Protein AF-A0A961GP15-F1 (afdb_monomer_lite)

Structure (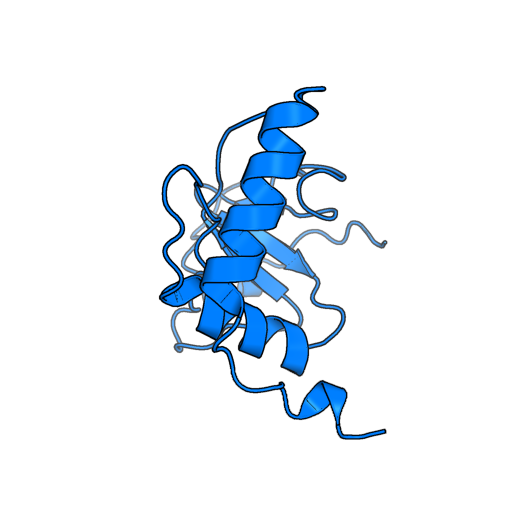mmCIF, N/CA/C/O backbone):
data_AF-A0A961GP15-F1
#
_entry.id   AF-A0A961GP15-F1
#
loop_
_atom_site.group_PDB
_atom_site.id
_atom_site.type_symbol
_atom_site.label_atom_id
_atom_site.label_alt_id
_atom_site.label_comp_id
_atom_site.label_asym_id
_atom_site.label_entity_id
_atom_site.label_seq_id
_atom_site.pdbx_PDB_ins_code
_atom_site.Cartn_x
_atom_site.Cartn_y
_atom_site.Cartn_z
_atom_site.occupancy
_atom_site.B_iso_or_equiv
_atom_site.auth_seq_id
_atom_site.auth_comp_id
_atom_site.auth_asym_id
_atom_site.auth_atom_id
_atom_site.pdbx_PDB_model_num
ATOM 1 N N . MET A 1 1 ? 8.373 15.162 -6.135 1.00 50.81 1 MET A N 1
ATOM 2 C CA . MET A 1 1 ? 9.051 13.870 -5.900 1.00 50.81 1 MET A CA 1
ATOM 3 C C . MET A 1 1 ? 9.773 13.501 -7.179 1.00 50.81 1 MET A C 1
ATOM 5 O O . MET A 1 1 ? 9.346 13.958 -8.228 1.00 50.81 1 MET A O 1
ATOM 9 N N . ILE A 1 2 ? 10.901 12.802 -7.097 1.00 50.72 2 ILE A N 1
ATOM 10 C CA . ILE A 1 2 ? 11.636 12.386 -8.295 1.00 50.72 2 ILE A CA 1
ATOM 11 C C . ILE A 1 2 ? 10.857 11.208 -8.890 1.00 50.72 2 ILE A C 1
ATOM 13 O O . ILE A 1 2 ? 10.729 10.185 -8.221 1.00 50.72 2 ILE A O 1
ATOM 17 N N . ASP A 1 3 ? 10.330 11.368 -10.106 1.00 63.22 3 ASP A N 1
ATOM 18 C CA . ASP A 1 3 ? 9.743 10.289 -10.917 1.00 63.22 3 ASP A CA 1
ATOM 19 C C . ASP A 1 3 ? 10.864 9.367 -11.425 1.00 63.22 3 ASP A C 1
ATOM 21 O O . ASP A 1 3 ? 11.135 9.248 -12.622 1.00 63.22 3 ASP A O 1
ATOM 25 N N . GLU A 1 4 ? 11.601 8.754 -10.500 1.00 84.38 4 GLU A N 1
ATOM 26 C CA . GLU A 1 4 ? 12.595 7.749 -10.847 1.00 84.38 4 GLU A CA 1
ATOM 27 C C . GLU A 1 4 ? 11.853 6.475 -11.243 1.00 84.38 4 GLU A C 1
ATOM 29 O O . GLU A 1 4 ? 11.033 5.973 -10.483 1.00 84.38 4 GLU A O 1
ATOM 34 N N . ARG A 1 5 ? 12.108 5.958 -12.445 1.00 91.50 5 ARG A N 1
ATOM 35 C CA . ARG A 1 5 ? 11.522 4.697 -12.912 1.00 91.50 5 ARG A CA 1
ATOM 36 C C . ARG A 1 5 ? 12.047 3.525 -12.068 1.00 91.50 5 ARG A C 1
ATOM 38 O O . ARG A 1 5 ? 13.251 3.481 -11.813 1.00 91.50 5 ARG A O 1
ATOM 45 N N . PRO A 1 6 ? 11.210 2.533 -11.695 1.00 94.31 6 PRO A N 1
ATOM 46 C CA . PRO A 1 6 ? 11.666 1.381 -10.929 1.00 94.31 6 PRO A CA 1
ATOM 47 C C . PRO A 1 6 ? 12.759 0.610 -11.686 1.00 94.31 6 PRO A C 1
ATOM 49 O O . PRO A 1 6 ? 12.545 0.224 -12.843 1.00 94.31 6 PRO A O 1
ATOM 52 N N . PRO A 1 7 ? 13.912 0.344 -11.045 1.00 94.25 7 PRO A N 1
ATOM 53 C CA . PRO A 1 7 ? 14.962 -0.484 -11.625 1.00 94.25 7 PRO A CA 1
ATOM 54 C C . PRO A 1 7 ? 14.492 -1.915 -11.918 1.00 94.25 7 PRO A C 1
ATOM 56 O O . PRO A 1 7 ? 13.631 -2.463 -11.224 1.00 94.25 7 PRO A O 1
ATOM 59 N N . GLU A 1 8 ? 15.115 -2.573 -12.898 1.00 94.19 8 GLU A N 1
ATOM 60 C CA . GLU A 1 8 ? 14.764 -3.949 -13.282 1.00 94.19 8 GLU A CA 1
ATOM 61 C C . GLU A 1 8 ? 14.880 -4.946 -12.127 1.00 94.19 8 GLU A C 1
ATOM 63 O O . GLU A 1 8 ? 14.010 -5.801 -11.962 1.00 94.19 8 GLU A O 1
ATOM 68 N N . HIS A 1 9 ? 15.904 -4.811 -11.278 1.00 94.75 9 HIS A N 1
ATOM 69 C CA . HIS A 1 9 ? 16.073 -5.702 -10.128 1.00 94.75 9 HIS A CA 1
ATOM 70 C C . HIS A 1 9 ? 14.962 -5.533 -9.085 1.00 94.75 9 HIS A C 1
ATOM 72 O O . HIS A 1 9 ? 14.624 -6.500 -8.405 1.00 94.75 9 HIS A O 1
ATOM 78 N N . VAL A 1 10 ? 14.364 -4.340 -8.972 1.00 96.00 10 VAL A N 1
ATOM 79 C CA . VAL A 1 10 ? 13.211 -4.089 -8.093 1.00 96.00 10 VAL A CA 1
ATOM 80 C C . VAL A 1 10 ? 11.967 -4.763 -8.658 1.00 96.00 10 VAL A C 1
ATOM 82 O O . VAL A 1 10 ? 11.284 -5.482 -7.932 1.00 96.00 10 VAL A O 1
ATOM 85 N N . MET A 1 11 ? 11.694 -4.589 -9.953 1.00 96.38 11 MET A N 1
ATOM 86 C CA . MET A 1 11 ? 10.573 -5.262 -10.620 1.00 96.38 11 MET A CA 1
ATOM 87 C C . MET A 1 11 ? 10.674 -6.785 -10.481 1.00 96.38 11 MET A C 1
ATOM 89 O O . MET A 1 11 ? 9.717 -7.439 -10.058 1.00 96.38 11 MET A O 1
ATOM 93 N N . ALA A 1 12 ? 11.863 -7.335 -10.741 1.00 95.62 12 ALA A N 1
ATOM 94 C CA . ALA A 1 12 ? 12.136 -8.759 -10.600 1.00 95.62 12 ALA A CA 1
ATOM 95 C C . ALA A 1 12 ? 11.938 -9.252 -9.157 1.00 95.62 12 ALA A C 1
ATOM 97 O O . ALA A 1 12 ? 11.377 -10.330 -8.954 1.00 95.62 12 ALA A O 1
ATOM 98 N N . ALA A 1 13 ? 12.337 -8.459 -8.155 1.00 97.12 13 ALA A N 1
ATOM 99 C CA . ALA A 1 13 ? 12.147 -8.804 -6.748 1.00 97.12 13 ALA A CA 1
ATOM 100 C C . ALA A 1 13 ? 10.667 -8.925 -6.356 1.00 97.12 13 ALA A C 1
ATOM 102 O O . ALA A 1 13 ? 10.356 -9.687 -5.448 1.00 97.12 13 ALA A O 1
ATOM 103 N N . PHE A 1 14 ? 9.754 -8.236 -7.044 1.00 96.81 14 PHE A N 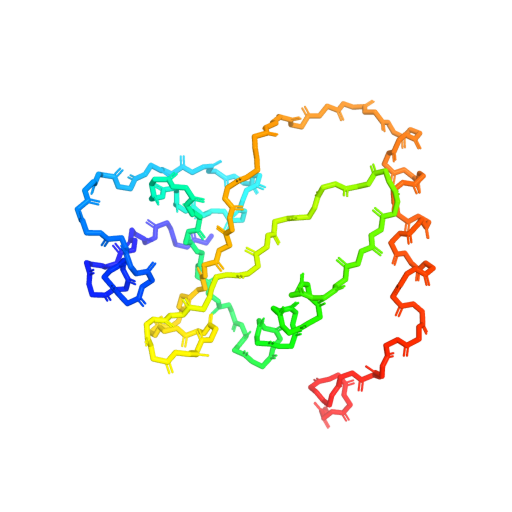1
ATOM 104 C CA . PHE A 1 14 ? 8.302 -8.366 -6.857 1.00 96.81 14 PHE A CA 1
ATOM 105 C C . PHE A 1 14 ? 7.636 -9.283 -7.895 1.00 96.81 14 PHE A C 1
ATOM 107 O O . PHE A 1 14 ? 6.425 -9.234 -8.101 1.00 96.81 14 PHE A O 1
ATOM 114 N N . GLY A 1 15 ? 8.421 -10.145 -8.548 1.00 94.25 15 GLY A N 1
ATOM 115 C CA . GLY A 1 15 ? 7.919 -11.167 -9.465 1.00 94.25 15 GLY A CA 1
ATOM 116 C C . GLY A 1 15 ? 7.519 -10.655 -10.849 1.00 94.25 15 GLY A C 1
ATOM 117 O O . GLY A 1 15 ? 7.058 -11.455 -11.663 1.00 94.25 15 GLY A O 1
ATOM 118 N N . GLN A 1 16 ? 7.727 -9.370 -11.154 1.00 93.25 16 GLN A N 1
ATOM 119 C CA . GLN A 1 16 ? 7.479 -8.823 -12.487 1.00 93.25 16 GLN A CA 1
ATOM 120 C C . GLN A 1 16 ? 8.662 -9.139 -13.401 1.00 93.25 16 GLN A C 1
ATOM 122 O O . GLN A 1 16 ? 9.769 -8.627 -13.230 1.00 93.25 16 GLN A O 1
ATOM 127 N N . LYS A 1 17 ? 8.427 -10.027 -14.369 1.00 83.25 17 LYS A N 1
ATOM 128 C CA . LYS A 1 17 ? 9.423 -10.453 -15.357 1.00 83.25 17 LYS A CA 1
ATOM 129 C C . LYS A 1 17 ? 9.135 -9.763 -16.689 1.00 83.25 17 LYS A C 1
ATOM 131 O O . LYS A 1 17 ? 8.413 -10.299 -17.522 1.00 83.25 17 LYS A O 1
ATOM 136 N N . GLY A 1 18 ? 9.718 -8.582 -16.877 1.00 74.88 18 GLY A N 1
ATOM 137 C CA . GLY A 1 18 ? 9.551 -7.779 -18.091 1.00 74.88 18 GLY A CA 1
ATOM 138 C C . GLY A 1 18 ? 8.315 -6.872 -18.075 1.00 74.88 18 GLY A C 1
ATOM 139 O O . GLY A 1 18 ? 7.592 -6.801 -17.085 1.00 74.88 18 GLY A O 1
ATOM 140 N N . GLY A 1 19 ? 8.108 -6.157 -19.183 1.00 82.06 19 GLY A N 1
ATOM 141 C CA . GLY A 1 19 ? 7.100 -5.100 -19.312 1.00 82.06 19 GLY A CA 1
ATOM 142 C C . GLY A 1 19 ? 7.697 -3.695 -19.192 1.00 82.06 19 GLY A C 1
ATOM 143 O O . GLY A 1 19 ? 8.785 -3.502 -18.646 1.00 82.06 19 GLY A O 1
ATOM 144 N N . VAL A 1 20 ? 6.996 -2.706 -19.748 1.00 88.50 20 VAL A N 1
ATOM 145 C CA . VAL A 1 20 ? 7.373 -1.292 -19.634 1.00 88.50 20 VAL A CA 1
ATOM 146 C C . VAL A 1 20 ? 6.570 -0.690 -18.477 1.00 88.50 20 VAL A C 1
ATOM 148 O O . VAL A 1 20 ? 5.347 -0.702 -18.557 1.00 88.50 20 VAL A O 1
ATOM 151 N N . PRO A 1 21 ? 7.216 -0.196 -17.405 1.00 93.62 21 PRO A N 1
ATOM 152 C CA . PRO A 1 21 ? 6.547 0.533 -16.336 1.00 93.62 21 PRO A CA 1
ATOM 153 C C . PRO A 1 21 ? 5.818 1.760 -16.873 1.00 93.62 21 PRO A C 1
ATOM 155 O O . PRO A 1 21 ? 6.413 2.569 -17.588 1.00 93.62 21 PRO A O 1
ATOM 158 N N . GLU A 1 22 ? 4.559 1.914 -16.482 1.00 94.12 22 GLU A N 1
ATOM 159 C CA . GLU A 1 22 ? 3.713 3.044 -16.864 1.00 94.12 22 GLU A CA 1
ATOM 160 C C . GLU A 1 22 ? 3.546 3.987 -15.663 1.00 94.12 22 GLU A C 1
ATOM 162 O O . GLU A 1 22 ? 3.139 3.530 -14.593 1.00 94.12 22 GLU A O 1
ATOM 167 N N . PRO A 1 23 ? 3.851 5.289 -15.778 1.00 93.81 23 PRO A N 1
ATOM 168 C CA . PRO A 1 23 ? 3.639 6.225 -14.677 1.00 93.81 23 PRO A CA 1
ATOM 169 C C . PRO A 1 23 ? 2.133 6.447 -14.444 1.00 93.81 23 PRO A C 1
ATOM 171 O O . PRO A 1 23 ? 1.394 6.705 -15.392 1.00 93.81 23 PRO A O 1
ATOM 174 N N . LEU A 1 24 ? 1.674 6.368 -13.189 1.00 89.31 24 LEU A N 1
ATOM 175 C CA . LEU A 1 24 ? 0.256 6.530 -12.810 1.00 89.31 24 LEU A CA 1
ATOM 176 C C . LEU A 1 24 ? -0.095 7.931 -12.273 1.00 89.31 24 LEU A C 1
ATOM 178 O O . LEU A 1 24 ? -1.260 8.213 -11.997 1.00 89.31 24 LEU A O 1
ATOM 182 N N . GLY A 1 25 ? 0.896 8.813 -12.111 1.00 83.62 25 GLY A N 1
ATOM 183 C CA . GLY A 1 25 ? 0.700 10.173 -11.602 1.00 83.62 25 GLY A CA 1
ATOM 184 C C . GLY A 1 25 ? 0.338 10.240 -10.111 1.00 83.62 25 GLY A C 1
ATOM 185 O O . GLY A 1 25 ? 0.623 9.331 -9.326 1.00 83.62 25 GLY A O 1
ATOM 186 N N . GLU A 1 26 ? -0.275 11.351 -9.695 1.00 79.19 26 GLU A N 1
ATOM 187 C CA . GLU A 1 26 ? -0.501 11.675 -8.276 1.00 79.19 26 GLU A CA 1
ATOM 188 C C . GLU A 1 26 ? -1.464 10.718 -7.559 1.00 79.19 26 GLU A C 1
ATOM 190 O O . GLU A 1 26 ? -1.294 10.474 -6.365 1.00 79.19 26 GLU A O 1
ATOM 195 N N . GLY A 1 27 ? -2.420 10.113 -8.277 1.00 75.88 27 GLY A N 1
ATOM 196 C CA . GLY A 1 27 ? -3.385 9.161 -7.708 1.00 75.88 27 GLY A CA 1
ATOM 197 C C . GLY A 1 27 ? -2.743 7.916 -7.080 1.00 75.88 27 GLY A C 1
ATOM 198 O O . GLY A 1 27 ? -3.365 7.250 -6.256 1.00 75.88 27 GLY A O 1
ATOM 199 N N . TRP A 1 28 ? -1.483 7.639 -7.424 1.00 82.06 28 TRP A N 1
ATOM 200 C CA . TRP A 1 28 ? -0.665 6.564 -6.860 1.00 82.06 28 TRP A CA 1
ATOM 201 C C . TRP A 1 28 ? 0.642 7.072 -6.242 1.00 82.06 28 TRP A C 1
ATOM 203 O O . TRP A 1 28 ? 1.639 6.351 -6.216 1.00 82.06 28 TRP A O 1
ATOM 213 N N . GLU A 1 29 ? 0.653 8.313 -5.744 1.00 80.75 29 GLU A N 1
ATOM 214 C CA . GLU A 1 29 ? 1.827 8.938 -5.115 1.00 80.75 29 GLU A CA 1
ATOM 215 C C . GLU A 1 29 ? 3.063 8.976 -6.043 1.00 80.75 29 GLU A C 1
ATOM 217 O O . GLU A 1 29 ? 4.195 8.843 -5.580 1.00 80.75 29 GLU A O 1
ATOM 222 N N . GLY A 1 30 ? 2.870 9.123 -7.361 1.00 86.12 30 GLY A N 1
ATOM 223 C CA . GLY A 1 30 ? 3.965 9.025 -8.341 1.00 86.12 30 GLY A CA 1
ATOM 224 C C . GLY A 1 30 ? 4.418 7.584 -8.608 1.00 86.12 30 GLY A C 1
ATOM 225 O O . GLY A 1 30 ? 5.558 7.338 -8.997 1.00 86.12 30 GLY A O 1
ATOM 226 N N . GLY A 1 31 ? 3.545 6.609 -8.346 1.00 92.94 31 GLY A N 1
ATOM 227 C CA . GLY A 1 31 ? 3.806 5.195 -8.572 1.00 92.94 31 GLY A CA 1
ATOM 228 C C . GLY A 1 31 ? 3.861 4.807 -10.051 1.00 92.94 31 GLY A C 1
ATOM 229 O O . GLY A 1 31 ? 3.318 5.476 -10.932 1.00 92.94 31 GLY A O 1
ATOM 230 N N . TRP A 1 32 ? 4.486 3.662 -10.298 1.00 95.81 32 TRP A N 1
ATOM 231 C CA . TRP A 1 32 ? 4.651 3.057 -11.612 1.00 95.81 32 TRP A CA 1
ATOM 232 C C . TRP A 1 32 ? 3.890 1.742 -11.682 1.00 95.81 32 TRP A C 1
ATOM 234 O O . TRP A 1 32 ? 4.157 0.823 -10.906 1.00 95.81 32 TRP A O 1
ATOM 244 N N . ARG A 1 33 ? 2.962 1.620 -12.627 1.00 95.56 33 ARG A N 1
ATOM 245 C CA . ARG A 1 33 ? 2.286 0.361 -12.912 1.00 95.56 33 ARG A CA 1
ATOM 246 C C . ARG A 1 33 ? 3.229 -0.583 -13.646 1.00 95.56 33 ARG A C 1
ATOM 248 O O . ARG A 1 33 ? 3.725 -0.263 -14.722 1.00 95.56 33 ARG A O 1
ATOM 255 N N . CYS A 1 34 ? 3.406 -1.774 -13.092 1.00 95.31 34 CYS A N 1
ATOM 256 C CA . CYS A 1 34 ? 4.135 -2.881 -13.696 1.00 95.31 34 CYS A CA 1
ATOM 257 C C . CYS A 1 34 ? 3.209 -4.102 -13.720 1.00 95.31 34 CYS A C 1
ATOM 259 O O . CYS A 1 34 ? 3.137 -4.857 -12.750 1.00 95.31 34 CYS A O 1
ATOM 261 N N . GLY A 1 35 ? 2.449 -4.263 -14.807 1.00 93.25 35 GLY A N 1
ATOM 262 C CA . GLY A 1 35 ? 1.412 -5.292 -14.906 1.00 93.25 35 GLY A CA 1
ATOM 263 C C . GLY A 1 35 ? 0.290 -5.069 -13.886 1.00 93.25 35 GLY A C 1
ATOM 264 O O . GLY A 1 35 ? -0.411 -4.055 -13.928 1.00 93.25 35 GLY A O 1
ATOM 265 N N . GLU A 1 36 ? 0.147 -6.013 -12.956 1.00 93.62 36 GLU A N 1
ATOM 266 C CA . GLU A 1 36 ? -0.900 -6.016 -11.921 1.00 93.62 36 GLU A CA 1
ATOM 267 C C . GLU A 1 36 ? -0.459 -5.379 -10.597 1.00 93.62 36 GLU A C 1
ATOM 269 O O . GLU A 1 36 ? -1.216 -5.378 -9.624 1.00 93.62 36 GLU A O 1
ATOM 274 N N . ILE A 1 37 ? 0.762 -4.844 -10.535 1.00 96.06 37 ILE A N 1
ATOM 275 C CA . ILE A 1 37 ? 1.272 -4.154 -9.350 1.00 96.06 37 ILE A CA 1
ATOM 276 C C . ILE A 1 37 ? 1.611 -2.701 -9.657 1.00 96.06 37 ILE A C 1
ATOM 278 O O . ILE A 1 37 ? 1.889 -2.328 -10.795 1.00 96.06 37 ILE A O 1
ATOM 282 N N . VAL A 1 38 ? 1.634 -1.895 -8.608 1.00 96.25 38 VAL A N 1
ATOM 283 C CA . VAL A 1 38 ? 2.153 -0.536 -8.594 1.00 96.25 38 VAL A CA 1
ATOM 284 C C . VAL A 1 38 ? 3.385 -0.515 -7.707 1.00 96.25 38 VAL A C 1
ATOM 286 O O . VAL A 1 38 ? 3.329 -0.947 -6.555 1.00 96.25 38 VAL A O 1
ATOM 289 N N . LEU A 1 39 ? 4.494 -0.033 -8.258 1.00 96.19 39 LEU A N 1
ATOM 290 C CA . LEU A 1 39 ? 5.742 0.200 -7.551 1.00 96.19 39 LEU A CA 1
ATOM 291 C C . LEU A 1 39 ? 5.850 1.674 -7.178 1.00 96.19 39 LEU A C 1
ATOM 293 O O . LEU A 1 39 ? 5.758 2.540 -8.045 1.00 96.19 39 LEU A O 1
ATOM 297 N N . SER A 1 40 ? 6.104 1.948 -5.903 1.00 94.94 40 SER A N 1
ATOM 298 C CA . SER A 1 40 ? 6.277 3.314 -5.396 1.00 94.94 40 SER A CA 1
ATOM 299 C C . SER A 1 40 ? 7.518 3.411 -4.515 1.00 94.94 40 SER A C 1
ATOM 301 O O . SER A 1 40 ? 7.827 2.483 -3.755 1.00 94.94 40 SER A O 1
ATOM 303 N N . LEU A 1 41 ? 8.208 4.550 -4.590 1.00 94.00 41 LEU A N 1
ATOM 304 C CA . LEU A 1 41 ? 9.299 4.880 -3.677 1.00 94.00 41 LEU A CA 1
ATOM 305 C C . LEU A 1 41 ? 8.778 5.016 -2.242 1.00 94.00 41 LEU A C 1
ATOM 307 O O . LEU A 1 41 ? 7.669 5.484 -1.983 1.00 94.00 41 LEU A O 1
ATOM 311 N N . VAL A 1 42 ? 9.606 4.601 -1.293 1.00 93.12 42 VAL A N 1
ATOM 312 C CA . VAL A 1 42 ? 9.311 4.624 0.134 1.00 93.12 42 VAL A CA 1
ATOM 313 C C . VAL A 1 42 ? 10.128 5.724 0.796 1.00 93.12 42 VAL A C 1
ATOM 315 O O . VAL A 1 42 ? 11.351 5.654 0.839 1.00 93.12 42 VAL A O 1
ATOM 318 N N . ALA A 1 43 ? 9.445 6.712 1.377 1.00 89.00 43 ALA A N 1
ATOM 319 C CA . ALA A 1 43 ? 10.098 7.755 2.171 1.00 89.00 43 ALA A CA 1
ATOM 320 C C . ALA A 1 43 ? 10.540 7.256 3.562 1.00 89.00 43 ALA A C 1
ATOM 322 O O . ALA A 1 43 ? 11.563 7.686 4.083 1.00 89.00 43 ALA A O 1
ATOM 323 N N . ASP A 1 44 ? 9.775 6.338 4.162 1.00 92.12 44 ASP A N 1
ATOM 324 C CA . ASP A 1 44 ? 10.044 5.763 5.485 1.00 92.12 44 ASP A CA 1
ATOM 325 C C . ASP A 1 44 ? 9.789 4.251 5.465 1.00 92.12 44 ASP A C 1
ATOM 327 O O . ASP A 1 44 ? 8.656 3.781 5.305 1.00 92.12 44 ASP A O 1
ATOM 331 N N . HIS A 1 45 ? 10.864 3.482 5.647 1.00 92.56 45 HIS A N 1
ATOM 332 C CA . HIS A 1 45 ? 10.841 2.023 5.603 1.00 92.56 45 HIS A CA 1
ATOM 333 C C . HIS A 1 45 ? 10.000 1.408 6.729 1.00 92.56 45 HIS A C 1
ATOM 335 O O . HIS A 1 45 ? 9.267 0.444 6.489 1.00 92.56 45 HIS A O 1
ATOM 341 N N . ALA A 1 46 ? 10.085 1.947 7.949 1.00 92.44 46 ALA A N 1
ATOM 342 C CA . ALA A 1 46 ? 9.345 1.430 9.097 1.00 92.44 46 ALA A CA 1
ATOM 343 C C . ALA A 1 46 ? 7.841 1.667 8.914 1.00 92.44 46 ALA A C 1
ATOM 345 O O . ALA A 1 46 ? 7.032 0.760 9.141 1.00 92.44 46 ALA A O 1
ATOM 346 N N . ARG A 1 47 ? 7.474 2.856 8.423 1.00 94.25 47 ARG A N 1
ATOM 347 C CA . ARG A 1 47 ? 6.083 3.210 8.124 1.00 94.25 47 ARG A CA 1
ATOM 348 C C . ARG A 1 47 ? 5.507 2.376 6.984 1.00 94.25 47 ARG A C 1
ATOM 350 O O . ARG A 1 47 ? 4.385 1.880 7.109 1.00 94.25 47 ARG A O 1
ATOM 357 N N . ALA A 1 48 ? 6.263 2.180 5.904 1.00 94.75 48 ALA A N 1
ATOM 358 C CA . ALA A 1 48 ? 5.828 1.363 4.772 1.00 94.75 48 ALA A CA 1
ATOM 359 C C . ALA A 1 48 ? 5.620 -0.105 5.167 1.00 94.75 48 ALA A C 1
ATOM 361 O O . ALA A 1 48 ? 4.569 -0.672 4.869 1.00 94.75 48 ALA A O 1
ATOM 362 N N . ALA A 1 49 ? 6.570 -0.703 5.895 1.00 94.38 49 ALA A N 1
ATOM 363 C CA . ALA A 1 49 ? 6.462 -2.088 6.348 1.00 94.38 49 ALA A CA 1
ATOM 364 C C . ALA A 1 49 ? 5.288 -2.298 7.319 1.00 94.38 49 ALA A C 1
ATOM 366 O O . ALA A 1 49 ? 4.564 -3.289 7.209 1.00 94.38 49 ALA A O 1
ATOM 367 N N . TRP A 1 50 ? 5.063 -1.360 8.246 1.00 95.44 50 TRP A N 1
ATOM 368 C CA . TRP A 1 50 ? 3.904 -1.410 9.138 1.00 95.44 50 TRP A CA 1
ATOM 369 C C . TRP A 1 50 ? 2.584 -1.288 8.368 1.00 95.44 50 TRP A C 1
ATOM 371 O O . TRP A 1 50 ? 1.692 -2.113 8.562 1.00 95.44 50 TRP A O 1
ATOM 381 N N . SER A 1 51 ? 2.481 -0.313 7.458 1.00 95.19 51 SER A N 1
ATOM 382 C CA . SER A 1 51 ? 1.288 -0.109 6.626 1.00 95.19 51 SER A CA 1
ATOM 383 C C . SER A 1 51 ? 0.971 -1.347 5.789 1.00 95.19 51 SER A C 1
ATOM 385 O O . SER A 1 51 ? -0.179 -1.781 5.742 1.00 95.19 51 SER A O 1
ATOM 387 N N . ALA A 1 52 ? 1.986 -1.957 5.171 1.00 96.31 52 ALA A N 1
ATOM 388 C CA . ALA A 1 52 ? 1.831 -3.202 4.430 1.00 96.31 52 ALA A CA 1
ATOM 389 C C . ALA A 1 52 ? 1.317 -4.332 5.337 1.00 96.31 52 ALA A C 1
ATOM 391 O O . ALA A 1 52 ? 0.297 -4.947 5.045 1.00 96.31 52 ALA A O 1
ATOM 392 N N . LYS A 1 53 ? 1.932 -4.553 6.501 1.00 94.88 53 LYS A N 1
ATOM 393 C CA . LYS A 1 53 ? 1.477 -5.600 7.427 1.00 94.88 53 LYS A CA 1
ATOM 394 C C . LYS A 1 53 ? 0.015 -5.423 7.863 1.00 94.88 53 LYS A C 1
ATOM 396 O O . LYS A 1 53 ? -0.714 -6.406 7.958 1.00 94.88 53 LYS A O 1
ATOM 401 N N . VAL A 1 54 ? -0.427 -4.188 8.104 1.00 95.88 54 VAL A N 1
ATOM 402 C CA . VAL A 1 54 ? -1.836 -3.892 8.413 1.00 95.88 54 VAL A CA 1
ATOM 403 C C . VAL A 1 54 ? -2.730 -4.196 7.208 1.00 95.88 54 VAL A C 1
ATOM 405 O O . VAL A 1 54 ? -3.692 -4.954 7.325 1.00 95.88 54 VAL A O 1
ATOM 408 N N . ARG A 1 55 ? -2.404 -3.648 6.032 1.00 96.12 55 ARG A N 1
ATOM 409 C CA . ARG A 1 55 ? -3.214 -3.790 4.809 1.00 96.12 55 ARG A CA 1
ATOM 410 C C . ARG A 1 55 ? -3.231 -5.208 4.236 1.00 96.12 55 ARG A C 1
ATOM 412 O O . ARG A 1 55 ? -4.119 -5.515 3.447 1.00 96.12 55 ARG A O 1
ATOM 419 N N . GLU A 1 56 ? -2.308 -6.078 4.637 1.00 94.75 56 GLU A N 1
ATOM 420 C CA . GLU A 1 56 ? -2.321 -7.504 4.285 1.00 94.75 56 GLU A CA 1
ATOM 421 C C . GLU A 1 56 ? -3.588 -8.201 4.811 1.00 94.75 56 GLU A C 1
ATOM 423 O O . GLU A 1 56 ? -4.171 -9.023 4.111 1.00 94.75 56 GLU A O 1
ATOM 428 N N . THR A 1 57 ? -4.063 -7.825 6.004 1.00 92.81 57 THR A N 1
ATOM 429 C CA . THR A 1 57 ? -5.206 -8.483 6.671 1.00 92.81 57 THR A CA 1
ATOM 430 C C . THR A 1 57 ? -6.419 -7.578 6.870 1.00 92.81 57 THR A C 1
ATOM 432 O O . THR A 1 57 ? -7.512 -8.074 7.134 1.00 92.81 57 THR A O 1
ATOM 435 N N . LEU A 1 58 ? -6.261 -6.259 6.713 1.00 96.12 58 LEU A N 1
ATOM 436 C CA . LEU A 1 58 ? -7.344 -5.298 6.897 1.00 96.12 58 LEU A CA 1
ATOM 437 C C . LEU A 1 58 ? -8.484 -5.557 5.907 1.00 96.12 58 LEU A C 1
ATOM 439 O O . LEU A 1 58 ? -8.300 -5.537 4.688 1.00 96.12 58 LEU A O 1
ATOM 443 N N . PHE A 1 59 ? -9.682 -5.749 6.433 1.00 94.94 59 PHE A N 1
ATOM 444 C CA . PHE A 1 59 ? -10.912 -5.789 5.660 1.00 94.94 59 PHE A CA 1
ATOM 445 C C . PHE A 1 59 ? -11.810 -4.652 6.131 1.00 94.94 59 PHE A C 1
ATOM 447 O O . PHE A 1 59 ? -11.979 -4.456 7.333 1.00 94.94 59 PHE A O 1
ATOM 454 N N . VAL A 1 60 ? -12.363 -3.902 5.182 1.00 96.31 60 VAL A N 1
ATOM 455 C CA . VAL A 1 60 ? -13.309 -2.825 5.463 1.00 96.31 60 VAL A CA 1
ATOM 456 C C . VAL A 1 60 ? -14.475 -2.993 4.508 1.00 96.31 60 VAL A C 1
ATOM 458 O O . VAL A 1 60 ? -14.284 -2.994 3.291 1.00 96.31 60 VAL A O 1
ATOM 461 N N . ASP A 1 61 ? -15.667 -3.178 5.064 1.00 92.69 61 ASP A N 1
ATOM 462 C CA . ASP A 1 61 ? -16.864 -3.399 4.262 1.00 92.69 61 ASP A CA 1
ATOM 463 C C . ASP A 1 61 ? -17.126 -2.212 3.324 1.00 92.69 61 ASP A C 1
ATOM 465 O O . ASP A 1 61 ? -17.010 -1.051 3.719 1.00 92.69 61 ASP A O 1
ATOM 469 N N . GLY A 1 62 ? -17.432 -2.506 2.061 1.00 92.50 62 GLY A N 1
ATOM 470 C CA . GLY A 1 62 ? -17.651 -1.493 1.027 1.00 92.50 62 GLY A CA 1
ATOM 471 C C . GLY A 1 62 ? -16.399 -0.766 0.511 1.00 92.50 62 GLY A C 1
ATOM 472 O O . GLY A 1 62 ? -16.548 0.150 -0.295 1.00 92.50 62 GLY A O 1
ATOM 473 N N . LEU A 1 63 ? -15.175 -1.148 0.912 1.00 94.75 63 LEU A N 1
ATOM 474 C CA . LEU A 1 63 ? -13.934 -0.571 0.373 1.00 94.75 63 LEU A CA 1
ATOM 475 C C . LEU A 1 63 ? -13.047 -1.616 -0.313 1.00 94.75 63 LEU A C 1
ATOM 477 O O . LEU A 1 63 ? -12.836 -2.724 0.179 1.00 94.75 63 LEU A O 1
ATOM 481 N N . ARG A 1 64 ? -12.434 -1.214 -1.433 1.00 93.62 64 ARG A N 1
ATOM 482 C CA . ARG A 1 64 ? -11.332 -1.948 -2.069 1.00 93.62 64 ARG A CA 1
ATOM 483 C C . ARG A 1 64 ? -10.012 -1.306 -1.665 1.00 93.62 64 ARG A C 1
ATOM 485 O O . ARG A 1 64 ? -9.781 -0.137 -1.953 1.00 93.62 64 ARG A O 1
ATOM 492 N N . LEU A 1 65 ? -9.148 -2.080 -1.018 1.00 93.81 65 LEU A N 1
ATOM 493 C CA . LEU A 1 65 ? -7.808 -1.648 -0.633 1.00 93.81 65 LEU A CA 1
ATOM 494 C C . LEU A 1 65 ? -6.771 -2.290 -1.552 1.00 93.81 65 LEU A C 1
ATOM 496 O O . LEU A 1 65 ? -6.814 -3.501 -1.772 1.00 93.81 65 LEU A O 1
ATOM 500 N N . ALA A 1 66 ? -5.815 -1.491 -2.028 1.00 94.88 66 ALA A N 1
ATOM 501 C CA . ALA A 1 66 ? -4.630 -2.004 -2.704 1.00 94.88 66 ALA A CA 1
ATOM 502 C C . ALA A 1 66 ? -3.855 -2.914 -1.740 1.00 94.88 66 ALA A C 1
ATOM 504 O O . ALA A 1 66 ? -3.455 -2.485 -0.646 1.00 94.88 66 ALA A O 1
ATOM 505 N N . ARG A 1 67 ? -3.701 -4.185 -2.121 1.00 96.62 67 ARG A N 1
ATOM 506 C CA . ARG A 1 67 ? -3.071 -5.206 -1.287 1.00 96.62 67 ARG A CA 1
ATOM 507 C C . ARG A 1 67 ? -1.557 -5.128 -1.440 1.00 96.62 67 ARG A C 1
ATOM 509 O O . ARG A 1 67 ? -1.081 -5.120 -2.570 1.00 96.62 67 ARG A O 1
ATOM 516 N N . PRO A 1 68 ? -0.799 -5.100 -0.339 1.00 97.50 68 PRO A N 1
ATOM 517 C CA . PRO A 1 68 ? 0.651 -5.103 -0.418 1.00 97.50 68 PRO A CA 1
ATOM 518 C C . PRO A 1 68 ? 1.138 -6.425 -1.005 1.00 97.50 68 PRO A C 1
ATOM 520 O O . PRO A 1 68 ? 0.642 -7.497 -0.653 1.00 97.50 68 PRO A O 1
ATOM 523 N N . VAL A 1 69 ? 2.133 -6.344 -1.881 1.00 97.38 69 VAL A N 1
ATOM 524 C CA . VAL A 1 69 ? 2.774 -7.502 -2.500 1.00 97.38 69 VAL A CA 1
ATOM 525 C C . VAL A 1 69 ? 4.129 -7.703 -1.839 1.00 97.38 69 VAL A C 1
ATOM 527 O O . VAL A 1 69 ? 4.937 -6.780 -1.738 1.00 97.38 69 VAL A O 1
ATOM 530 N N . ARG A 1 70 ? 4.377 -8.920 -1.355 1.00 97.50 70 ARG A N 1
ATOM 531 C CA . ARG A 1 70 ? 5.691 -9.302 -0.835 1.00 97.50 70 ARG A CA 1
ATOM 532 C C . ARG A 1 70 ? 6.639 -9.562 -1.994 1.00 97.50 70 ARG A C 1
ATOM 534 O O . ARG A 1 70 ? 6.241 -10.114 -3.018 1.00 97.50 70 ARG A O 1
ATOM 541 N N . SER A 1 71 ? 7.901 -9.205 -1.810 1.00 97.25 71 SER A N 1
ATOM 542 C CA . SER A 1 71 ? 8.962 -9.651 -2.701 1.00 97.25 71 SER A CA 1
ATOM 543 C C . SER A 1 71 ? 9.101 -11.174 -2.660 1.00 97.25 71 SER A C 1
ATOM 545 O O . SER A 1 71 ? 8.628 -11.847 -1.740 1.00 97.25 71 SER A O 1
ATOM 547 N N . THR A 1 72 ? 9.817 -11.730 -3.632 1.00 96.88 72 THR A N 1
ATOM 548 C CA . THR A 1 72 ? 10.119 -13.165 -3.721 1.00 96.88 72 THR A CA 1
ATOM 549 C C . THR A 1 72 ? 10.894 -13.695 -2.512 1.00 96.88 72 THR A C 1
ATOM 551 O O . THR A 1 72 ? 10.881 -14.895 -2.263 1.00 96.88 72 THR A O 1
ATOM 554 N N . ASP A 1 73 ? 11.553 -12.815 -1.752 1.00 95.19 73 ASP A N 1
ATOM 555 C CA . ASP A 1 73 ? 12.232 -13.128 -0.487 1.00 95.19 73 ASP A CA 1
ATOM 556 C C . ASP A 1 73 ? 11.426 -12.727 0.771 1.00 95.19 73 ASP A C 1
ATOM 558 O O . ASP A 1 73 ? 11.939 -12.770 1.888 1.00 95.19 73 ASP A O 1
ATOM 562 N N . GLY A 1 74 ? 10.152 -12.354 0.609 1.00 96.38 74 GLY A N 1
ATOM 563 C CA . GLY A 1 74 ? 9.189 -12.140 1.694 1.00 96.38 74 GLY A CA 1
ATOM 564 C C . GLY A 1 74 ? 9.164 -10.737 2.313 1.00 96.38 74 GLY A C 1
ATOM 565 O O . GLY A 1 74 ? 8.360 -10.495 3.223 1.00 96.38 74 GLY A O 1
ATOM 566 N N . ARG A 1 75 ? 10.005 -9.811 1.838 1.00 96.06 75 ARG A N 1
ATOM 567 C CA . ARG A 1 75 ? 10.078 -8.418 2.306 1.00 96.06 75 ARG A CA 1
ATOM 568 C C . ARG A 1 75 ? 8.974 -7.549 1.696 1.00 96.06 75 ARG A C 1
ATOM 570 O O . ARG A 1 75 ? 8.448 -7.824 0.626 1.00 96.06 75 ARG A O 1
ATOM 577 N N . TYR A 1 76 ? 8.648 -6.455 2.381 1.00 96.69 76 TYR A N 1
ATOM 578 C CA . TYR A 1 76 ? 7.727 -5.429 1.868 1.00 96.69 76 TYR A CA 1
ATOM 579 C C . TYR A 1 76 ? 8.423 -4.264 1.170 1.00 96.69 76 TYR A C 1
ATOM 581 O O . TYR A 1 76 ? 7.790 -3.537 0.411 1.00 96.69 76 TYR A O 1
ATOM 589 N N . VAL A 1 77 ? 9.711 -4.068 1.455 1.00 96.62 77 VAL A N 1
ATOM 590 C CA . VAL A 1 77 ? 10.512 -2.991 0.880 1.00 96.62 77 VAL A CA 1
ATOM 591 C C . VAL A 1 77 ? 11.805 -3.582 0.338 1.00 96.62 77 VAL A C 1
ATOM 593 O O . VAL A 1 77 ? 12.541 -4.251 1.070 1.00 96.62 77 VAL A O 1
ATOM 596 N N . VAL A 1 78 ? 12.091 -3.319 -0.934 1.00 96.44 78 VAL A N 1
ATOM 597 C CA . VAL A 1 78 ? 13.314 -3.745 -1.623 1.00 96.44 78 VAL A CA 1
ATOM 598 C C . VAL A 1 78 ? 13.941 -2.524 -2.276 1.00 96.44 78 VAL A C 1
ATOM 600 O O . VAL A 1 78 ? 13.297 -1.850 -3.067 1.00 96.44 78 VAL A O 1
ATOM 603 N N . SER A 1 79 ? 15.192 -2.213 -1.927 1.00 94.88 79 SER A N 1
ATOM 604 C CA . SER A 1 79 ? 15.936 -1.072 -2.490 1.00 94.88 79 SER A CA 1
ATOM 605 C C . SER A 1 79 ? 15.182 0.270 -2.445 1.00 94.88 79 SER A C 1
ATOM 607 O O . SER A 1 79 ? 15.311 1.068 -3.362 1.00 94.88 79 SER A O 1
ATOM 609 N N . GLY A 1 80 ? 14.387 0.515 -1.397 1.00 95.12 80 GLY A N 1
ATOM 610 C CA . GLY A 1 80 ? 13.599 1.748 -1.254 1.00 95.12 80 GLY A CA 1
ATOM 611 C C . GLY A 1 80 ? 12.245 1.734 -1.971 1.00 95.12 80 GLY A C 1
ATOM 612 O O . GLY A 1 80 ? 11.567 2.753 -1.993 1.00 95.12 80 GLY A O 1
ATOM 613 N N . TRP A 1 81 ? 11.822 0.594 -2.518 1.00 96.19 81 TRP A N 1
ATOM 614 C CA . TRP A 1 81 ? 10.559 0.439 -3.237 1.00 96.19 81 TRP A CA 1
ATOM 615 C C . TRP A 1 81 ? 9.602 -0.506 -2.522 1.00 96.19 81 TRP A C 1
ATOM 617 O O . TRP A 1 81 ? 10.028 -1.532 -1.987 1.00 96.19 81 TRP A O 1
ATOM 627 N N . ARG A 1 82 ? 8.307 -0.185 -2.565 1.00 96.69 82 ARG A N 1
ATOM 628 C CA . ARG A 1 82 ? 7.202 -1.076 -2.179 1.00 96.69 82 ARG A CA 1
ATOM 629 C C . ARG A 1 82 ? 6.377 -1.465 -3.401 1.00 96.69 82 ARG A C 1
ATOM 631 O O . ARG A 1 82 ? 6.394 -0.743 -4.396 1.00 96.69 82 ARG A O 1
ATOM 638 N N . ALA A 1 83 ? 5.626 -2.555 -3.281 1.00 96.69 83 ALA A N 1
ATOM 639 C CA . ALA A 1 83 ? 4.660 -2.992 -4.277 1.00 96.69 83 ALA A CA 1
ATOM 640 C C . ALA A 1 83 ? 3.268 -3.164 -3.663 1.00 96.69 83 ALA A C 1
ATOM 642 O O . ALA A 1 83 ? 3.124 -3.747 -2.585 1.00 96.69 83 ALA A O 1
ATOM 643 N N . ASP A 1 84 ? 2.243 -2.726 -4.384 1.00 96.81 84 ASP A N 1
ATOM 644 C CA . ASP A 1 84 ? 0.838 -2.972 -4.059 1.00 96.81 84 ASP A CA 1
ATOM 645 C C . ASP A 1 84 ? 0.082 -3.421 -5.315 1.00 96.81 84 ASP A C 1
ATOM 647 O O . ASP A 1 84 ? 0.472 -3.078 -6.424 1.00 96.81 84 ASP A O 1
ATOM 651 N N . THR A 1 85 ? -1.001 -4.186 -5.181 1.00 95.88 85 THR A N 1
ATOM 652 C CA . THR A 1 85 ? -1.850 -4.554 -6.323 1.00 95.88 85 THR A CA 1
ATOM 653 C C . THR A 1 85 ? -2.466 -3.306 -6.941 1.00 95.88 85 THR A C 1
ATOM 655 O O . THR A 1 85 ? -3.011 -2.467 -6.215 1.00 95.88 85 THR A O 1
ATOM 658 N N . PHE A 1 86 ? -2.468 -3.221 -8.266 1.00 94.94 86 PHE A N 1
ATOM 659 C CA . PHE A 1 86 ? -3.182 -2.169 -8.969 1.00 94.94 86 PHE A CA 1
ATOM 660 C C . PHE A 1 86 ? -4.692 -2.309 -8.746 1.00 94.94 86 PHE A C 1
ATOM 662 O O . PHE A 1 86 ? -5.269 -3.391 -8.853 1.00 94.94 86 PHE A O 1
ATOM 669 N N . VAL A 1 87 ? -5.337 -1.192 -8.421 1.00 93.06 87 VAL A N 1
ATOM 670 C CA . VAL A 1 87 ? -6.786 -1.104 -8.237 1.00 93.06 87 VAL A CA 1
ATOM 671 C C . VAL A 1 87 ? -7.310 -0.103 -9.251 1.00 93.06 87 VAL A C 1
ATOM 673 O O . VAL A 1 87 ? -7.015 1.083 -9.159 1.00 93.06 87 VAL A O 1
ATOM 676 N N . SER A 1 88 ? -8.097 -0.576 -10.215 1.00 90.38 88 SER A N 1
ATOM 677 C CA . SER A 1 88 ? -8.675 0.295 -11.235 1.00 90.38 88 SER A CA 1
ATOM 678 C C . SER A 1 88 ? -9.712 1.258 -10.646 1.00 90.38 88 SER A C 1
ATOM 680 O O . SER A 1 88 ? -10.508 0.894 -9.762 1.00 90.38 88 SER A O 1
ATOM 682 N N . GLY A 1 89 ? -9.721 2.470 -11.191 1.00 89.38 89 GLY A N 1
ATOM 683 C CA . GLY A 1 89 ? -10.626 3.558 -10.846 1.00 89.38 89 GLY A CA 1
ATOM 684 C C . GLY A 1 89 ? -9.987 4.906 -11.166 1.00 89.38 89 GLY A C 1
ATOM 685 O O . GLY A 1 89 ? -8.788 4.971 -11.411 1.00 89.38 89 GLY A O 1
ATOM 686 N N . GLU A 1 90 ? -10.797 5.956 -11.132 1.00 88.38 90 GLU A N 1
ATOM 687 C CA . GLU A 1 90 ? -10.365 7.347 -11.275 1.00 88.38 90 GLU A CA 1
ATOM 688 C C . GLU A 1 90 ? -10.947 8.172 -10.115 1.00 88.38 90 GLU A C 1
ATOM 690 O O . GLU A 1 90 ? -11.992 7.791 -9.567 1.00 88.38 90 GLU A O 1
ATOM 695 N N . PRO A 1 91 ? -10.294 9.270 -9.696 1.00 88.81 91 PRO A N 1
ATOM 696 C CA . PRO A 1 91 ? -10.840 10.173 -8.690 1.00 88.81 91 PRO A CA 1
ATOM 697 C C . PRO A 1 91 ? -12.165 10.801 -9.140 1.00 88.81 91 PRO A C 1
ATOM 699 O O . PRO A 1 91 ? -12.264 11.353 -10.230 1.00 88.81 91 PRO A O 1
ATOM 702 N N . GLU A 1 92 ? -13.167 10.779 -8.264 1.00 91.56 92 GLU A N 1
ATOM 703 C CA . GLU A 1 92 ? -14.497 11.347 -8.509 1.00 91.56 92 GLU A CA 1
ATOM 704 C C . GLU A 1 92 ? -14.936 12.195 -7.300 1.00 91.56 92 GLU A C 1
ATOM 706 O O . GLU A 1 92 ? -14.635 11.824 -6.158 1.00 91.56 92 GLU A O 1
ATOM 711 N N . PRO A 1 93 ? -15.676 13.306 -7.489 1.00 94.38 93 PRO A N 1
ATOM 712 C CA . PRO A 1 93 ? -16.086 14.216 -6.414 1.00 94.38 93 PRO A CA 1
ATOM 713 C C . PRO A 1 93 ? -17.271 13.668 -5.591 1.00 94.38 93 PRO A C 1
ATOM 715 O O . PRO A 1 93 ? -18.298 14.320 -5.407 1.00 94.38 93 PRO A O 1
ATOM 718 N N . ARG A 1 94 ? -17.147 12.440 -5.079 1.00 94.44 94 ARG A N 1
ATOM 719 C CA . ARG A 1 94 ? -18.188 11.729 -4.320 1.00 94.44 94 ARG A CA 1
ATOM 720 C C . ARG A 1 94 ? -18.023 11.958 -2.821 1.00 94.44 94 ARG A C 1
ATOM 722 O O . ARG A 1 94 ? -17.673 11.051 -2.070 1.00 94.44 94 ARG A O 1
ATOM 729 N N . HIS A 1 95 ? -18.215 13.198 -2.385 1.00 95.38 95 HIS A N 1
ATOM 730 C CA . HIS A 1 95 ? -17.856 13.632 -1.029 1.00 95.38 95 HIS A CA 1
ATOM 731 C C . HIS A 1 95 ? -18.514 12.804 0.086 1.00 95.38 95 HIS A C 1
ATOM 733 O O . HIS A 1 95 ? -17.825 12.407 1.025 1.00 95.38 95 HIS A O 1
ATOM 739 N N . ASP A 1 96 ? -19.798 12.464 -0.045 1.00 97.25 96 ASP A N 1
ATOM 740 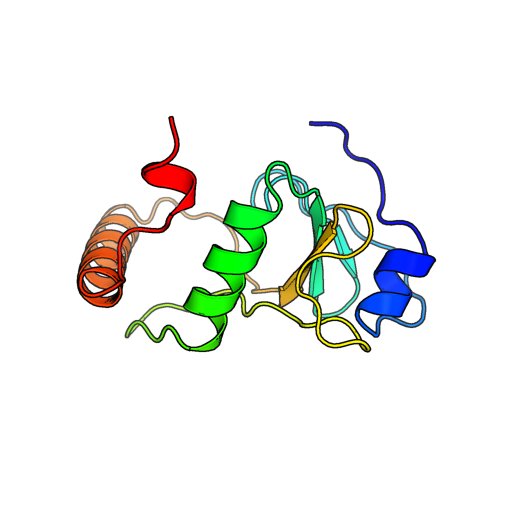C CA . ASP A 1 96 ? -20.503 11.637 0.945 1.00 97.25 96 ASP A CA 1
ATOM 741 C C . ASP A 1 96 ? -19.915 10.219 1.037 1.00 97.25 96 ASP A C 1
ATOM 743 O O . ASP A 1 96 ? -19.731 9.681 2.132 1.00 97.25 96 ASP A O 1
ATOM 747 N N . GLU A 1 97 ? -19.545 9.625 -0.104 1.00 95.75 97 GLU A N 1
ATOM 748 C CA . GLU A 1 97 ? -18.878 8.317 -0.154 1.00 95.75 97 GLU A CA 1
ATOM 749 C C . GLU A 1 97 ? -17.488 8.382 0.487 1.00 95.75 97 GLU A C 1
ATOM 751 O O . GLU A 1 97 ? -17.123 7.477 1.237 1.00 95.75 97 GLU A O 1
ATOM 756 N N . VAL A 1 98 ? -16.739 9.468 0.263 1.00 95.56 98 VAL A N 1
ATOM 757 C CA . VAL A 1 98 ? -15.422 9.693 0.882 1.00 95.56 98 VAL A CA 1
ATOM 758 C C . VAL A 1 98 ? -15.537 9.812 2.404 1.00 95.56 98 VAL A C 1
ATOM 760 O O . VAL A 1 98 ? -14.758 9.186 3.125 1.00 95.56 98 VAL A O 1
ATOM 763 N N . ILE A 1 99 ? -16.524 10.558 2.911 1.00 96.81 99 ILE A N 1
ATOM 764 C CA . ILE A 1 99 ? -16.779 10.667 4.357 1.00 96.81 99 ILE A CA 1
ATOM 765 C C . ILE A 1 99 ? -17.130 9.291 4.929 1.00 96.81 99 ILE A C 1
ATOM 767 O O . ILE A 1 99 ? -16.539 8.853 5.918 1.00 96.81 99 ILE A O 1
ATOM 771 N N . SER A 1 100 ? -18.051 8.580 4.276 1.00 97.12 100 SER A N 1
ATOM 772 C CA . SER A 1 100 ? -18.468 7.239 4.681 1.00 97.12 100 SER A CA 1
ATOM 773 C C . SER A 1 100 ? -17.291 6.249 4.694 1.00 97.12 100 SER A C 1
ATOM 775 O O . SER A 1 100 ? -17.135 5.476 5.639 1.00 97.12 100 SER A O 1
ATOM 777 N N . ALA A 1 101 ? -16.417 6.308 3.687 1.00 96.44 101 ALA A N 1
ATOM 778 C CA . ALA A 1 101 ? -15.190 5.522 3.605 1.00 96.44 101 ALA A CA 1
ATOM 779 C C . ALA A 1 101 ? -14.214 5.842 4.748 1.00 96.44 101 ALA A C 1
ATOM 781 O O . ALA A 1 101 ? -13.667 4.922 5.360 1.00 96.44 101 ALA A O 1
ATOM 782 N N . GLY A 1 102 ? -14.037 7.125 5.077 1.00 96.44 102 GLY A N 1
ATOM 783 C CA . GLY A 1 102 ? -13.196 7.573 6.186 1.00 96.44 102 GLY A CA 1
ATOM 784 C C . GLY A 1 102 ? -13.664 7.043 7.542 1.00 96.44 102 GLY A C 1
ATOM 785 O O . GLY A 1 102 ? -12.845 6.546 8.315 1.00 96.44 102 GLY A O 1
ATOM 786 N N . VAL A 1 103 ? -14.975 7.074 7.808 1.00 97.56 103 VAL A N 1
ATOM 787 C CA . VAL A 1 103 ? -15.560 6.533 9.048 1.00 97.56 103 VAL A CA 1
ATOM 788 C C . VAL A 1 103 ? -15.331 5.025 9.151 1.00 97.56 103 VAL A C 1
ATOM 790 O O . VAL A 1 103 ? -14.790 4.560 10.153 1.00 97.56 103 VAL A O 1
ATOM 793 N N . ARG A 1 104 ? -15.644 4.259 8.096 1.00 97.44 104 ARG A N 1
ATOM 794 C CA . ARG A 1 104 ? -15.434 2.800 8.100 1.00 97.44 104 ARG A CA 1
ATOM 795 C C . ARG A 1 104 ? -13.960 2.430 8.274 1.00 97.44 104 ARG A C 1
ATOM 797 O O . ARG A 1 104 ? -13.637 1.492 9.000 1.00 97.44 104 ARG A O 1
ATOM 804 N N . LEU A 1 105 ? -13.054 3.170 7.629 1.00 96.31 105 LEU A N 1
ATOM 805 C CA . LEU A 1 105 ? -11.616 2.953 7.774 1.00 96.31 105 LEU A CA 1
ATOM 806 C C . LEU A 1 105 ? -11.143 3.270 9.199 1.00 96.31 105 LEU A C 1
ATOM 808 O O . LEU A 1 105 ? -10.346 2.515 9.756 1.00 96.31 105 LEU A O 1
ATOM 812 N N . HIS A 1 106 ? -11.647 4.349 9.805 1.00 95.75 106 HIS A N 1
ATOM 813 C CA . HIS A 1 106 ? -11.356 4.691 11.195 1.00 95.75 106 HIS A CA 1
ATOM 814 C C . HIS A 1 106 ? -11.793 3.573 12.150 1.00 95.75 106 HIS A C 1
ATOM 816 O O . HIS A 1 106 ? -10.981 3.086 12.933 1.00 95.75 106 HIS A O 1
ATOM 822 N N . GLU A 1 107 ? -13.033 3.097 12.035 1.00 96.25 107 GLU A N 1
ATOM 823 C CA . GLU A 1 107 ? -13.561 2.010 12.869 1.00 96.25 107 GLU A CA 1
ATOM 824 C C . GLU A 1 107 ? -12.758 0.712 12.706 1.00 96.25 107 GLU A C 1
ATOM 826 O O . GLU A 1 107 ? -12.358 0.095 13.698 1.00 96.25 107 GLU A O 1
ATOM 831 N N . ALA A 1 108 ? -12.451 0.324 11.464 1.00 96.25 108 ALA A N 1
ATOM 832 C CA . ALA A 1 108 ? -11.697 -0.894 11.170 1.00 96.25 108 ALA A CA 1
ATOM 833 C C . ALA A 1 108 ? -10.240 -0.843 11.667 1.00 96.25 108 ALA A C 1
ATOM 835 O O . ALA A 1 108 ? -9.624 -1.884 11.901 1.00 96.25 108 ALA A O 1
ATOM 836 N N . THR A 1 109 ? -9.685 0.358 11.850 1.00 95.12 109 THR A N 1
ATOM 837 C CA . THR A 1 109 ? -8.307 0.565 12.320 1.00 95.12 109 THR A CA 1
ATOM 838 C C . THR A 1 109 ? -8.213 0.969 13.794 1.00 95.12 109 THR A C 1
ATOM 840 O O . THR A 1 109 ? -7.111 1.000 14.340 1.00 95.12 109 THR A O 1
ATOM 843 N N . ALA A 1 110 ? -9.339 1.195 14.480 1.00 95.56 110 ALA A N 1
ATOM 844 C CA . ALA A 1 110 ? -9.379 1.722 15.848 1.00 95.56 110 ALA A CA 1
ATOM 845 C C . ALA A 1 110 ? -8.681 0.836 16.896 1.00 95.56 110 ALA A C 1
ATOM 847 O O . ALA A 1 110 ? -8.252 1.326 17.937 1.00 95.56 110 ALA A O 1
ATOM 848 N N . LYS A 1 111 ? -8.566 -0.473 16.634 1.00 91.81 111 LYS A N 1
ATOM 849 C CA . LYS A 1 111 ? -7.922 -1.445 17.537 1.00 91.81 111 LYS A CA 1
ATOM 850 C C . LYS A 1 111 ? -6.453 -1.708 17.207 1.00 91.81 111 LYS A C 1
ATOM 852 O O . LYS A 1 111 ? -5.830 -2.538 17.866 1.00 91.81 111 LYS A O 1
ATOM 857 N N . LEU A 1 112 ? -5.906 -1.06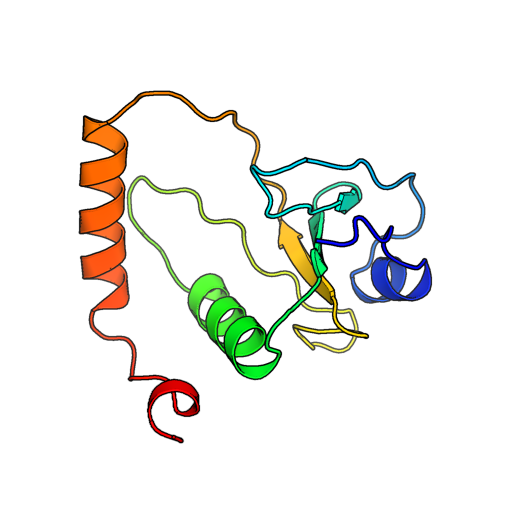4 16.176 1.00 93.44 112 LEU A N 1
ATOM 858 C CA . LEU A 1 112 ? -4.499 -1.230 15.841 1.00 93.44 112 LEU A CA 1
ATOM 859 C C . LEU A 1 112 ? -3.637 -0.638 16.951 1.00 93.44 112 LEU A C 1
ATOM 861 O O . LEU A 1 112 ? -3.845 0.490 17.396 1.00 93.44 112 LEU A O 1
ATOM 865 N N . GLU A 1 113 ? -2.634 -1.399 17.373 1.00 91.88 113 GLU A N 1
ATOM 866 C CA . GLU A 1 113 ? -1.637 -0.889 18.302 1.00 91.88 113 GLU A CA 1
ATOM 867 C C . GLU A 1 113 ? -0.915 0.315 17.699 1.00 91.88 113 GLU A C 1
ATOM 869 O O . GLU A 1 113 ? -0.578 0.340 16.507 1.00 91.88 113 GLU A O 1
ATOM 874 N N . ARG A 1 114 ? -0.629 1.308 18.549 1.00 90.75 114 ARG A N 1
ATOM 875 C CA . ARG A 1 114 ? 0.140 2.476 18.132 1.00 90.75 114 ARG A CA 1
ATOM 876 C C . ARG A 1 114 ? 1.523 2.020 17.635 1.00 90.75 114 ARG A C 1
ATOM 878 O O . ARG A 1 114 ? 2.263 1.392 18.395 1.00 90.75 114 ARG A O 1
ATOM 885 N N . PRO A 1 115 ? 1.916 2.353 16.394 1.00 92.00 115 PRO A N 1
ATOM 886 C CA . PRO A 1 115 ? 3.201 1.937 15.851 1.00 92.00 115 PRO A CA 1
ATOM 887 C C . PRO A 1 115 ? 4.361 2.581 16.606 1.00 92.00 115 PRO A C 1
ATOM 889 O O . PRO A 1 115 ? 4.331 3.777 16.901 1.00 92.00 115 PRO A O 1
ATOM 892 N N . ARG A 1 116 ? 5.429 1.813 16.846 1.00 88.88 116 ARG A N 1
ATOM 893 C CA . ARG A 1 116 ? 6.600 2.280 17.611 1.00 88.88 116 ARG A CA 1
ATOM 894 C C . ARG A 1 116 ? 7.289 3.504 16.998 1.00 88.88 116 ARG A C 1
ATOM 896 O O . ARG A 1 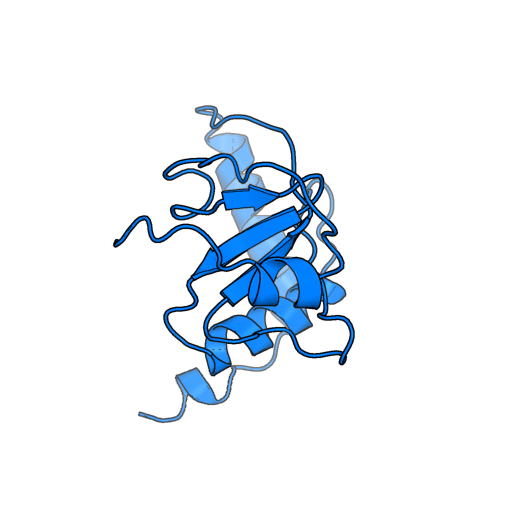116 ? 7.761 4.363 17.737 1.00 88.88 116 ARG A O 1
ATOM 903 N N . PHE A 1 117 ? 7.293 3.627 15.670 1.00 87.94 117 PHE A N 1
ATOM 904 C CA . PHE A 1 117 ? 7.878 4.782 14.977 1.00 87.94 117 PHE A CA 1
ATOM 905 C C . PHE A 1 117 ? 7.113 6.098 15.225 1.00 87.94 117 PHE A C 1
ATOM 907 O O . PHE A 1 117 ? 7.635 7.159 14.922 1.00 87.94 117 PHE A O 1
ATOM 914 N N . LEU A 1 118 ? 5.897 6.061 15.796 1.00 87.19 118 LEU A N 1
ATOM 915 C CA . LEU A 1 118 ? 5.156 7.260 16.234 1.00 87.19 118 LEU A CA 1
ATOM 916 C C . LEU A 1 118 ? 5.370 7.608 17.715 1.00 87.19 118 LEU A C 1
ATOM 918 O O . LEU A 1 118 ? 4.761 8.556 18.218 1.00 87.19 118 LEU A O 1
ATOM 922 N N . THR A 1 119 ? 6.123 6.788 18.445 1.00 83.06 119 THR A N 1
ATOM 923 C CA . THR A 1 119 ? 6.420 6.977 19.876 1.00 83.06 119 THR A CA 1
ATOM 924 C C . THR A 1 119 ? 7.898 7.227 20.139 1.00 83.06 119 THR A C 1
ATOM 926 O O . THR A 1 119 ? 8.252 7.641 21.235 1.00 83.06 119 THR A O 1
ATOM 929 N N . GLN A 1 120 ? 8.752 6.959 19.154 1.00 66.50 120 GLN A N 1
ATOM 930 C CA . GLN A 1 120 ? 10.171 7.278 19.194 1.00 66.50 120 GLN A CA 1
ATOM 931 C C . GLN A 1 120 ? 10.352 8.648 18.539 1.00 66.50 120 GLN A C 1
ATOM 933 O O . GLN A 1 120 ? 10.363 8.751 17.315 1.00 66.50 120 GLN A O 1
ATOM 938 N N . GLY A 1 121 ? 10.384 9.683 19.376 1.00 55.00 121 GLY A N 1
ATOM 939 C CA . GLY A 1 121 ? 10.754 11.053 19.031 1.00 55.00 121 GLY A CA 1
ATOM 940 C C . GLY A 1 121 ? 11.934 11.485 19.880 1.00 55.00 121 GLY A C 1
ATOM 941 O O . GLY A 1 121 ? 12.016 10.994 21.030 1.00 55.00 121 GLY A O 1
#

Secondary structure (DSSP, 8-state):
---PPPPHHHHHHTT--S---EE--GGGTT-EEETTEEEEE-S-HHHHHHHHHHHHH---TT---PPEE--TTS-S-BTTEEEEE---------HHHHHHHHHHHHHHHTTSPPPGGGT--

Radius of gyration: 15.31 Å; chains: 1; bounding box: 37×27×40 Å

Sequence (121 aa):
MIDERPPEHVMAAFGQKGGVPEPLGEGWEGGWRCGEIVLSLVADHARAAWSAKVRETLFVDGLRLARPVRSTDGRYVVSGWRADTFVSGEPEPRHDEVISAGVRLHEATAKLERPRFLTQG

Foldseek 3Di:
DPLDDDDPVRCVQLVQDDDDWDFPPPVLPRWTDRDFKTKDFAPDQLVQQVVQVCQCPQDFPPDDDFHWGATPVRGQADPRMGMTTDDDDDDDPPVVVVVVVVVRVCVSCVPPDDRVVVVPD

pLDDT: mean 91.73, std 8.55, range [50.72, 97.56]

=== Feature glossary ===
Feature key, reading from the visual/contextual features back to the raw sequence:

Rendered structure images. Structure images are PyMOL renders from six orthogonal camera directions. Cartoon representation draws helices as coils and strands as arrows; sticks shows the backbone as bonds; surface shows the solvent-excluded envelope. Rainbow coloring maps sequence position to hue (blue→red, N→C); chain coloring assigns a distinct color per polypeptide.

Contact-map, Ramachandran, and PAE plots. Three diagnostic plots accompany the record. The Cα contact map visualizes the tertiary structure as a 2D adjacency matrix (8 Å cutoff, sequence-local contacts suppressed). The Ramachandran plot shows the distribution of backbone (φ, ψ) torsions, with points in the α and β basins reflecting secondary structure content. The PAE plot shows AlphaFold's inter-residue confidence as a color matrix.

InterPro / GO / CATH / organism. The annotation block draws on four external resources. InterPro: which protein families and domains the sequence belongs to. GO: standardized terms for what the protein does, what process it participates in, and where in the cell it acts. CATH: which structural fold it has in the CATH hierarchy. Organism: the species of origin.

Nearest PDB structures. Structural nearest neighbors (via Foldseek easy-search vs the PDB). Reported per hit: target PDB id, E-value, and alignment TM-score. A TM-score above ~0.5 is the conventional threshold for 'same fold'.

Predicted aligned error. Predicted aligned error is AlphaFold's pairwise confidence. Unlike pLDDT (per-residue), PAE is per-residue-pair and captures whether two parts of the structure are correctly placed relative to each other. Units are ångströms of expected positional error.

Solvent-accessible surface area. SASA measures how much of the protein is reachable by solvent. It is computed by rolling a water-sized probe 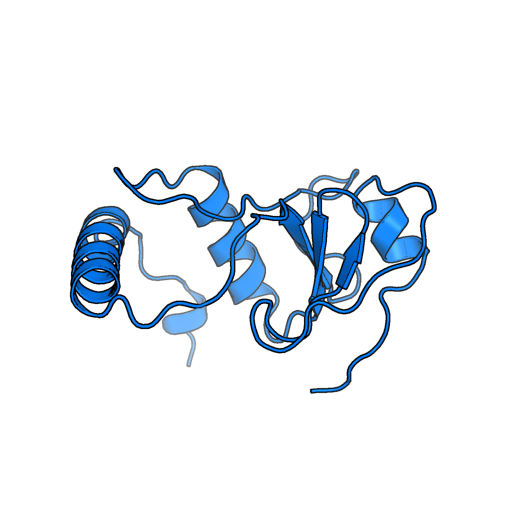over the atomic surface and summing the exposed area (Å²). Per-residue SASA distinguishes core (buried, low SASA) from surface (exposed, high SASA) residues; total SASA is a whole-molecule size measure.

B-factor. Crystallographic B-factors measure how much each atom's electron density is smeared out, in Å². They rise in mobile loops and surface residues and fall in the buried interior. In AlphaFold models this column is repurposed to hold pLDDT instead.

pLDDT. For AlphaFold models, the B-factor field carries pLDDT — the model's own estimate of local accuracy on a 0–100 scale. Regions with pLDDT<50 should be treated as essentially unmodeled; they often correspond to intrinsically disordered segments.

Backbone torsions (φ/ψ). φ (phi) and ψ (psi) are the two rotatable backbone dihedrals per residue: φ is the C(i-1)–N–Cα–C torsion, ψ is the N–Cα–C–N(i+1) torsion, both in degrees on (−180°, 180°]. α-helical residues cluster near (−60°, −45°); β-strand residues near (−120°, +130°). A Ramachandran plot is simply a scatter of (φ, ψ) for every residue.

Radius of gyration, Cα contacts, bounding box. Radius of gyration (Rg) is the root-mean-square distance of Cα atoms from their centroid — a single number for overall size and compactness. A globular domain of N residues has Rg ≈ 2.2·N^0.38 Å; an extended or disordered chain has a much larger Rg. The Cα contact count is the number of residue pairs whose Cα atoms are within 8 Å and are more than four positions apart in sequence — a standard proxy for tertiary packing density. The bounding box is the smallest axis-aligned box enclosing all Cα atoms.

Secondary structure (3-state, P-SEA). Three-state secondary structure (P-SEA) collapses the eight DSSP classes into helix (a), strand (b), and coil (c). P-SEA assigns these from Cα geometry alone — distances and angles — without requiring backbone oxygens, so it works on any Cα trace.

Secondary structure (8-state, DSSP). Secondary structure is the local, repeating backbone conformation. DSSP classifies it into eight states by reading the hydrogen-bond network: three helix types (H, G, I), two β types (E, B), two non-regular types (T, S), and unstructured coil (-).

Foldseek 3Di. The Foldseek 3Di string encodes local tertiary geometry as a 20-letter alphabet — one character per residue — derived from the relative positions of nearby Cα atoms. Unlike the amino-acid sequence, 3Di is a direct function of the 3D structure, so two proteins with the same fold have similar 3Di strings even at low sequence identity.

mmCIF coordinates. Structure coordinates are given as an mmCIF _atom_site loop: one row per atom with element, residue name, chain id, sequence number, and x/y/z position in Å. Only the four main-chain atoms per residue are included here; side chains are omitted to keep the record compact.

Sequence. This is the polypeptide sequence — one letter per residue, N-terminus first. Length ranges from a few dozen residues for small domains to over a thousand for large multi-domain proteins.